Protein AF-A0A6C2C7T0-F1 (afdb_monomer_lite)

pLDDT: mean 90.07, std 8.07, range [54.25, 96.44]

Organism: NCBI:txid2508881

Sequence (78 aa):
MADKDDWVEELGKAHIKQQGVADFLGISKSQMTTLVNKMIIAEGKGATALDMKRWQTALDYVELKQAEVLKKKKLQEV

Radius of gyration: 13.47 Å; chains: 1; bounding box: 31×25×38 Å

Structure (mmCIF, N/CA/C/O backbone):
data_AF-A0A6C2C7T0-F1
#
_entry.id   AF-A0A6C2C7T0-F1
#
loop_
_atom_site.group_PDB
_atom_site.id
_atom_site.type_symbol
_atom_site.label_atom_id
_atom_site.label_alt_id
_atom_site.label_comp_id
_atom_site.label_asym_id
_atom_site.label_entity_id
_atom_site.label_seq_id
_atom_site.pdbx_PDB_ins_code
_atom_site.Cartn_x
_atom_site.Cartn_y
_atom_site.Cartn_z
_atom_site.occupancy
_atom_site.B_iso_or_equiv
_atom_site.auth_seq_id
_atom_site.auth_comp_id
_atom_site.auth_asym_id
_atom_site.auth_atom_id
_atom_site.pdbx_PDB_model_num
ATOM 1 N N . MET A 1 1 ? -0.970 11.366 -2.801 1.00 70.75 1 MET A N 1
ATOM 2 C CA . MET A 1 1 ? 0.303 10.815 -2.309 1.00 70.75 1 MET A CA 1
ATOM 3 C C . MET A 1 1 ? 1.396 11.233 -3.267 1.00 70.75 1 MET A C 1
ATOM 5 O O . MET A 1 1 ? 1.328 10.856 -4.432 1.00 70.75 1 MET A O 1
ATOM 9 N N . ALA A 1 2 ? 2.311 12.068 -2.791 1.00 67.12 2 ALA A N 1
ATOM 10 C CA . ALA A 1 2 ? 3.462 12.600 -3.507 1.00 67.12 2 ALA A CA 1
ATOM 11 C C . ALA A 1 2 ? 4.751 11.823 -3.187 1.00 67.12 2 ALA A C 1
ATOM 13 O O . ALA A 1 2 ? 5.645 11.766 -4.025 1.00 67.12 2 ALA A O 1
ATOM 14 N N . ASP A 1 3 ? 4.838 11.181 -2.017 1.00 81.19 3 ASP A N 1
ATOM 15 C CA . ASP A 1 3 ? 6.010 10.400 -1.618 1.00 81.19 3 ASP A CA 1
ATOM 16 C C . ASP A 1 3 ? 5.665 9.170 -0.751 1.00 81.19 3 ASP A C 1
ATOM 18 O O . ASP A 1 3 ? 4.507 8.774 -0.585 1.00 81.19 3 ASP A O 1
ATOM 22 N N . LYS A 1 4 ? 6.709 8.474 -0.281 1.00 80.75 4 LYS A N 1
ATOM 23 C CA . LYS A 1 4 ? 6.582 7.243 0.508 1.00 80.75 4 LYS A CA 1
ATOM 24 C C . LYS A 1 4 ? 6.091 7.514 1.931 1.00 80.75 4 LYS A C 1
ATOM 26 O O . LYS A 1 4 ? 5.492 6.614 2.524 1.00 80.75 4 LYS A O 1
ATOM 31 N N . ASP A 1 5 ? 6.344 8.701 2.465 1.00 86.25 5 ASP A N 1
ATOM 32 C CA . ASP A 1 5 ? 5.935 9.063 3.817 1.00 86.25 5 ASP A CA 1
ATOM 33 C C . ASP A 1 5 ? 4.425 9.305 3.851 1.00 86.25 5 ASP A C 1
ATOM 35 O O . ASP A 1 5 ? 3.764 8.779 4.748 1.00 86.25 5 ASP A O 1
ATOM 39 N N . ASP A 1 6 ? 3.858 9.909 2.799 1.00 87.25 6 ASP A N 1
ATOM 40 C CA . ASP A 1 6 ? 2.404 9.984 2.611 1.00 87.25 6 ASP A CA 1
ATOM 41 C C . ASP A 1 6 ? 1.756 8.591 2.664 1.00 87.25 6 ASP A C 1
ATOM 43 O O . ASP A 1 6 ? 0.747 8.381 3.331 1.00 87.25 6 ASP A O 1
ATOM 47 N N . TRP A 1 7 ? 2.344 7.593 1.993 1.00 90.44 7 TRP A N 1
ATOM 48 C CA . TRP A 1 7 ? 1.818 6.224 2.026 1.00 90.44 7 TRP A CA 1
ATOM 49 C C . TRP A 1 7 ? 1.829 5.629 3.436 1.00 90.44 7 TRP A C 1
ATOM 51 O O . TRP A 1 7 ? 0.877 4.958 3.840 1.00 90.44 7 TRP A O 1
ATOM 61 N N . VAL A 1 8 ? 2.889 5.872 4.206 1.00 90.62 8 VAL A N 1
ATOM 62 C CA . VAL A 1 8 ? 2.960 5.422 5.601 1.00 90.62 8 VAL A CA 1
ATOM 63 C C . VAL A 1 8 ? 1.924 6.149 6.460 1.00 90.62 8 VAL A C 1
ATOM 65 O O . VAL A 1 8 ? 1.292 5.509 7.304 1.00 90.62 8 VAL A O 1
ATOM 68 N N . GLU A 1 9 ? 1.702 7.443 6.230 1.00 93.00 9 GLU A N 1
ATOM 69 C CA . GLU A 1 9 ? 0.685 8.229 6.929 1.00 93.00 9 GLU A CA 1
ATOM 70 C C . GLU A 1 9 ? -0.731 7.706 6.647 1.00 93.00 9 GLU A C 1
ATOM 72 O O . GLU A 1 9 ? -1.504 7.483 7.583 1.00 93.00 9 GLU A O 1
ATOM 77 N N . GLU A 1 10 ? -1.061 7.426 5.384 1.00 92.75 10 GLU A N 1
ATOM 78 C CA . GLU A 1 10 ? -2.365 6.881 4.988 1.00 92.75 10 GLU A CA 1
ATOM 79 C C . GLU A 1 10 ? -2.632 5.503 5.616 1.00 92.75 10 GLU A C 1
ATOM 81 O O . GLU A 1 10 ? -3.740 5.226 6.091 1.00 92.75 10 GLU A O 1
ATOM 86 N N . LEU A 1 11 ? -1.606 4.653 5.706 1.00 93.50 11 LEU A N 1
ATOM 87 C CA . LEU A 1 11 ? -1.683 3.392 6.449 1.00 93.50 11 LEU A CA 1
ATOM 88 C C . LEU A 1 11 ? -1.886 3.616 7.955 1.00 93.50 11 LEU A C 1
ATOM 90 O O . LEU A 1 11 ? -2.646 2.882 8.594 1.00 93.50 11 LEU A O 1
ATOM 94 N N . GLY A 1 12 ? -1.240 4.643 8.511 1.00 92.69 12 GLY A N 1
ATOM 95 C CA . GLY A 1 12 ? -1.401 5.075 9.896 1.00 92.69 12 GLY A CA 1
ATOM 96 C C . GLY A 1 12 ? -2.836 5.497 10.207 1.00 92.69 12 GLY A C 1
ATOM 97 O O . GLY A 1 12 ? -3.422 4.971 11.152 1.00 92.69 12 GLY A O 1
ATOM 98 N N . LYS A 1 13 ? -3.441 6.351 9.371 1.00 92.38 13 LYS A N 1
ATOM 99 C CA . LYS A 1 13 ? -4.865 6.745 9.457 1.00 92.38 13 LYS A CA 1
ATOM 100 C C . LYS A 1 13 ? -5.798 5.534 9.407 1.00 92.38 13 LYS A C 1
ATOM 102 O O . LYS A 1 13 ? -6.819 5.495 10.088 1.00 92.38 13 LYS A O 1
ATOM 107 N N . ALA A 1 14 ? -5.424 4.528 8.623 1.00 92.56 14 ALA A N 1
ATOM 108 C CA . ALA A 1 14 ? -6.159 3.281 8.471 1.00 92.56 14 ALA A CA 1
ATOM 109 C C . ALA A 1 14 ? -5.893 2.257 9.596 1.00 92.56 14 ALA A C 1
ATOM 111 O O . ALA A 1 14 ? -6.515 1.195 9.607 1.00 92.56 14 ALA A O 1
ATOM 112 N N . HIS A 1 15 ? -4.979 2.543 10.534 1.00 93.50 15 HIS A N 1
ATOM 113 C CA . HIS A 1 15 ? -4.538 1.629 11.597 1.00 93.50 15 HIS A CA 1
ATOM 114 C C . HIS A 1 15 ? -4.066 0.256 11.070 1.00 93.50 15 HIS A C 1
ATOM 116 O O . HIS A 1 15 ? -4.207 -0.773 11.738 1.00 93.50 15 HIS A O 1
ATOM 122 N N . ILE A 1 16 ? -3.482 0.222 9.870 1.00 93.94 16 ILE A N 1
ATOM 123 C CA . ILE A 1 16 ? -2.959 -0.997 9.241 1.00 93.94 16 ILE A CA 1
ATOM 124 C C . ILE A 1 16 ? -1.479 -0.841 8.895 1.00 93.94 16 ILE A C 1
ATOM 126 O O . ILE A 1 16 ? -0.922 0.249 8.850 1.00 93.94 16 ILE A O 1
ATOM 130 N N . LYS A 1 17 ? -0.813 -1.971 8.658 1.00 94.06 17 LYS A N 1
ATOM 131 C CA . LYS A 1 17 ? 0.581 -2.017 8.197 1.00 94.06 17 LYS A CA 1
ATOM 132 C C . LYS A 1 17 ? 0.618 -2.366 6.715 1.00 94.06 17 LYS A C 1
ATOM 134 O O . LYS A 1 17 ? -0.270 -3.061 6.227 1.00 94.06 17 LYS A O 1
ATOM 139 N N . GLN A 1 18 ? 1.711 -2.020 6.034 1.00 92.75 18 GLN A N 1
ATOM 140 C CA . GLN A 1 18 ? 1.932 -2.401 4.631 1.00 92.75 18 GLN A CA 1
ATOM 141 C C . GLN A 1 18 ? 1.812 -3.919 4.405 1.00 92.75 18 GLN A C 1
ATOM 143 O O . GLN A 1 18 ? 1.334 -4.346 3.359 1.00 92.75 18 GLN A O 1
ATOM 148 N N . GLN A 1 19 ? 2.197 -4.734 5.397 1.00 93.31 19 GLN A N 1
ATOM 149 C CA . GLN A 1 19 ? 2.000 -6.186 5.345 1.00 93.31 19 GLN A CA 1
ATOM 150 C C . GLN A 1 19 ? 0.519 -6.564 5.211 1.00 93.31 19 GLN A C 1
ATOM 152 O O . GLN A 1 19 ? 0.197 -7.406 4.391 1.00 93.31 19 GLN A O 1
ATOM 157 N N . GLY A 1 20 ? -0.384 -5.899 5.936 1.00 93.88 20 GLY A N 1
ATOM 158 C CA . GLY A 1 20 ? -1.816 -6.194 5.861 1.00 93.88 20 GLY A CA 1
ATOM 159 C C . GLY A 1 20 ? -2.422 -5.872 4.493 1.00 93.88 20 GLY A C 1
ATOM 160 O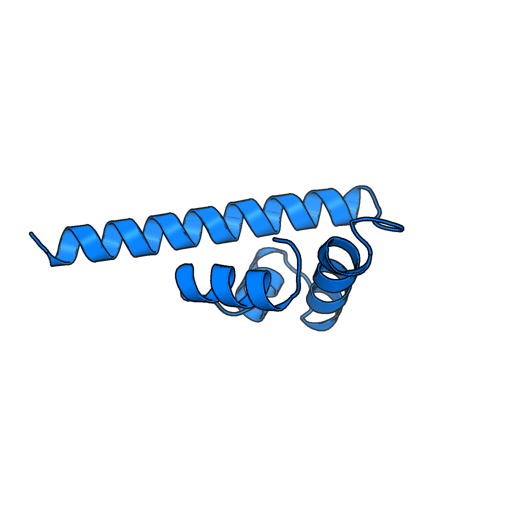 O . GLY A 1 20 ? -3.344 -6.552 4.058 1.00 93.88 20 GLY A O 1
ATOM 161 N N . VAL A 1 21 ? -1.878 -4.878 3.782 1.00 95.44 21 VAL A N 1
ATOM 162 C CA . VAL A 1 21 ? -2.262 -4.606 2.387 1.00 95.44 21 VAL A CA 1
ATOM 163 C C . VAL A 1 21 ? -1.719 -5.688 1.452 1.00 95.44 21 VAL A C 1
ATOM 165 O O . VAL A 1 21 ? -2.433 -6.148 0.567 1.00 95.44 21 VAL A O 1
ATOM 168 N N . ALA A 1 22 ? -0.475 -6.129 1.660 1.00 95.94 22 ALA A N 1
ATOM 169 C CA . ALA A 1 22 ? 0.115 -7.216 0.881 1.00 95.94 22 ALA A CA 1
ATOM 170 C C . ALA A 1 22 ? -0.687 -8.521 1.035 1.00 95.94 22 ALA A C 1
ATOM 172 O O . ALA A 1 22 ? -1.021 -9.153 0.034 1.00 95.94 22 ALA A O 1
ATOM 173 N N . ASP A 1 23 ? -1.062 -8.859 2.272 1.00 96.25 23 ASP A N 1
ATOM 174 C CA . ASP A 1 23 ? -1.876 -10.032 2.596 1.00 96.25 23 ASP A CA 1
ATOM 175 C C . ASP A 1 23 ? -3.261 -9.945 1.936 1.00 96.25 23 ASP A C 1
ATOM 177 O O . ASP A 1 23 ? -3.708 -10.912 1.323 1.00 96.25 23 ASP A O 1
ATOM 181 N N . PHE A 1 24 ? -3.911 -8.773 1.982 1.00 96.12 24 PHE A N 1
ATOM 182 C CA . PHE A 1 24 ? -5.198 -8.535 1.315 1.00 96.12 24 PHE A CA 1
ATOM 183 C C . PHE A 1 24 ? -5.122 -8.724 -0.207 1.00 96.12 24 PHE A C 1
ATOM 185 O O . PHE A 1 24 ? -6.013 -9.316 -0.813 1.00 96.12 24 PHE A O 1
ATOM 192 N N . LEU A 1 25 ? -4.038 -8.257 -0.828 1.00 94.75 25 LEU A N 1
ATOM 193 C CA . LEU A 1 25 ? -3.801 -8.413 -2.264 1.00 94.75 25 LEU A CA 1
ATOM 194 C C . LEU A 1 25 ? -3.301 -9.816 -2.652 1.00 94.75 25 LEU A C 1
ATOM 196 O O . LEU A 1 25 ? -3.150 -10.092 -3.845 1.00 94.75 25 LEU A O 1
ATOM 200 N N . GLY A 1 26 ? -3.010 -10.685 -1.679 1.00 96.44 26 GLY A N 1
ATOM 201 C CA . GLY A 1 26 ? -2.448 -12.016 -1.910 1.00 96.44 26 GLY A CA 1
ATOM 202 C C . GLY A 1 26 ? -1.033 -11.986 -2.496 1.00 96.44 26 GLY A C 1
ATOM 203 O O . GLY A 1 26 ? -0.678 -12.859 -3.289 1.00 96.44 26 GLY A O 1
ATOM 204 N N . ILE A 1 27 ? -0.233 -10.969 -2.159 1.00 95.88 27 ILE A N 1
ATOM 205 C CA . ILE A 1 27 ? 1.144 -10.798 -2.646 1.00 95.88 27 ILE A CA 1
ATOM 206 C C . ILE A 1 27 ? 2.145 -10.766 -1.491 1.00 95.88 27 ILE A C 1
ATOM 208 O O . ILE A 1 27 ? 1.807 -10.501 -0.340 1.00 95.88 27 ILE A O 1
ATOM 212 N N . SER A 1 28 ? 3.420 -11.001 -1.793 1.00 95.94 28 SER A N 1
ATOM 213 C CA . SER A 1 28 ? 4.471 -10.932 -0.781 1.00 95.94 28 SER A CA 1
ATOM 214 C C . SER A 1 28 ? 4.788 -9.488 -0.364 1.00 95.94 28 SER A C 1
ATOM 216 O O . SER A 1 28 ? 4.576 -8.523 -1.105 1.00 95.94 28 SER A O 1
ATOM 218 N N . LYS A 1 29 ? 5.418 -9.332 0.806 1.00 92.19 29 LYS A N 1
ATOM 219 C CA . LYS A 1 29 ? 5.932 -8.037 1.284 1.00 92.19 29 LYS A CA 1
ATOM 220 C C . LYS A 1 29 ? 6.891 -7.374 0.290 1.00 92.19 29 LYS A C 1
ATOM 222 O O . LYS A 1 29 ? 6.869 -6.150 0.125 1.00 92.19 29 LYS A O 1
ATOM 227 N N . SER A 1 30 ? 7.747 -8.169 -0.358 1.00 94.00 30 SER A N 1
ATOM 228 C CA . SER A 1 30 ? 8.698 -7.669 -1.354 1.00 94.00 30 SER A CA 1
ATOM 229 C C . SER A 1 30 ? 7.970 -7.167 -2.597 1.00 94.00 30 SER A C 1
ATOM 231 O O . SER A 1 30 ? 8.233 -6.049 -3.029 1.00 94.00 30 SER A O 1
ATOM 233 N N . GLN A 1 31 ? 6.984 -7.919 -3.096 1.00 94.19 31 GLN A N 1
ATOM 234 C CA . GLN A 1 31 ? 6.136 -7.496 -4.213 1.00 94.19 31 GLN A CA 1
ATOM 235 C C . GLN A 1 31 ? 5.364 -6.216 -3.890 1.00 94.19 31 GLN A C 1
ATOM 237 O O . GLN A 1 31 ? 5.314 -5.316 -4.724 1.00 94.19 31 GLN A O 1
ATOM 242 N N . MET A 1 32 ? 4.831 -6.091 -2.671 1.00 94.75 32 MET A N 1
ATOM 243 C CA . MET A 1 32 ? 4.166 -4.862 -2.236 1.00 94.75 32 MET A CA 1
ATOM 244 C C . MET A 1 32 ? 5.136 -3.677 -2.204 1.00 94.75 32 MET A C 1
ATOM 246 O O . MET A 1 32 ? 4.805 -2.593 -2.665 1.00 94.75 32 MET A O 1
ATOM 250 N N . THR A 1 33 ? 6.361 -3.879 -1.714 1.00 93.12 33 THR A N 1
ATOM 251 C CA . THR A 1 33 ? 7.390 -2.824 -1.700 1.00 93.12 33 THR A CA 1
ATOM 252 C C . THR A 1 33 ? 7.750 -2.378 -3.116 1.00 93.12 33 THR A C 1
ATOM 254 O O . THR A 1 33 ? 7.837 -1.183 -3.386 1.00 93.12 33 THR A O 1
ATOM 257 N N . THR A 1 34 ? 7.907 -3.325 -4.042 1.00 93.62 34 THR A N 1
ATOM 258 C CA . THR A 1 34 ? 8.131 -3.019 -5.457 1.00 93.62 34 THR A CA 1
ATOM 259 C C . THR A 1 34 ? 6.955 -2.256 -6.062 1.00 93.62 34 THR A C 1
ATOM 261 O O . THR A 1 34 ? 7.179 -1.301 -6.800 1.00 93.62 34 THR A O 1
ATOM 264 N N . LEU A 1 35 ? 5.718 -2.645 -5.743 1.00 93.69 35 LEU A N 1
ATOM 265 C CA . LEU A 1 35 ? 4.515 -1.970 -6.227 1.00 93.69 35 LEU A CA 1
ATOM 266 C C . LEU A 1 35 ? 4.449 -0.517 -5.737 1.00 93.69 35 LEU A C 1
ATOM 268 O O . LEU A 1 35 ? 4.281 0.383 -6.553 1.00 93.69 35 LEU A O 1
ATOM 272 N N . VAL A 1 36 ? 4.665 -0.287 -4.439 1.00 92.81 36 VAL A N 1
ATOM 273 C CA . VAL A 1 36 ? 4.713 1.059 -3.840 1.00 92.81 36 VAL A CA 1
ATOM 274 C C . VAL A 1 36 ? 5.776 1.915 -4.529 1.00 92.81 36 VAL A C 1
ATOM 276 O O . VAL A 1 36 ? 5.485 3.023 -4.967 1.00 92.81 36 VAL A O 1
ATOM 279 N N . ASN A 1 37 ? 6.991 1.388 -4.710 1.00 91.88 37 ASN A N 1
ATOM 280 C CA . ASN A 1 37 ? 8.064 2.125 -5.381 1.00 91.88 37 ASN A CA 1
ATOM 281 C C . ASN A 1 37 ? 7.707 2.474 -6.835 1.00 91.88 37 ASN A C 1
ATOM 283 O O . ASN A 1 37 ? 7.974 3.587 -7.277 1.00 91.88 37 ASN A O 1
ATOM 287 N N . LYS A 1 38 ? 7.087 1.552 -7.581 1.00 92.62 38 LYS A N 1
ATOM 288 C CA . LYS A 1 38 ? 6.649 1.815 -8.960 1.00 92.62 38 LYS A CA 1
ATOM 289 C C . LYS A 1 38 ? 5.590 2.914 -9.032 1.00 92.62 38 LYS A C 1
ATOM 291 O O . LYS A 1 38 ? 5.629 3.734 -9.940 1.00 92.62 38 LYS A O 1
ATOM 296 N N . MET A 1 39 ? 4.637 2.911 -8.108 1.00 92.62 39 MET A N 1
ATOM 297 C CA . MET A 1 39 ? 3.493 3.823 -8.168 1.00 92.62 39 MET A CA 1
ATOM 298 C C . MET A 1 39 ? 3.824 5.209 -7.632 1.00 92.62 39 MET A C 1
ATOM 300 O O . MET A 1 39 ? 3.370 6.195 -8.197 1.00 92.62 39 MET A O 1
ATOM 304 N N . ILE A 1 40 ? 4.642 5.277 -6.583 1.00 89.31 40 ILE A N 1
ATOM 305 C CA . ILE A 1 40 ? 4.989 6.529 -5.912 1.00 89.31 40 ILE A CA 1
ATOM 306 C C . ILE A 1 40 ? 6.271 7.119 -6.501 1.00 89.31 40 ILE A C 1
ATOM 308 O O . ILE A 1 40 ? 6.245 8.206 -7.056 1.00 89.31 40 ILE A O 1
ATOM 312 N N . ILE A 1 41 ? 7.392 6.391 -6.434 1.00 84.69 41 ILE A N 1
ATOM 313 C CA . ILE A 1 41 ? 8.708 6.933 -6.825 1.00 84.69 41 ILE A CA 1
ATOM 314 C C . ILE A 1 41 ? 8.824 7.050 -8.345 1.00 84.69 41 ILE A C 1
ATOM 316 O O . ILE A 1 41 ? 9.342 8.035 -8.858 1.00 84.69 41 ILE A O 1
ATOM 320 N N . ALA A 1 42 ? 8.370 6.030 -9.075 1.00 85.56 42 ALA A N 1
ATOM 321 C CA . ALA A 1 42 ? 8.413 6.046 -10.534 1.00 85.56 42 ALA A CA 1
ATOM 322 C C . ALA A 1 42 ? 7.158 6.671 -11.167 1.00 85.56 42 ALA A C 1
ATOM 324 O O . ALA A 1 42 ? 7.068 6.692 -12.393 1.00 85.56 42 ALA A O 1
ATOM 325 N N . GLU A 1 43 ? 6.202 7.165 -10.369 1.00 85.81 43 GLU A N 1
ATOM 326 C CA . GLU A 1 43 ? 4.955 7.789 -10.846 1.00 85.81 43 GLU A CA 1
ATOM 327 C C . GLU A 1 43 ? 4.192 6.909 -11.859 1.00 85.81 43 GLU A C 1
ATOM 329 O O . GLU A 1 43 ? 3.667 7.372 -12.871 1.00 85.81 43 GLU A O 1
ATOM 334 N N . GLY A 1 44 ? 4.201 5.590 -11.646 1.00 83.50 44 GLY A N 1
ATOM 335 C CA . GLY A 1 44 ? 3.580 4.617 -12.548 1.00 83.50 44 GLY A CA 1
ATOM 336 C C . GLY A 1 44 ? 4.399 4.284 -13.803 1.00 83.50 44 GLY A C 1
ATOM 337 O O . GLY A 1 44 ? 3.985 3.426 -14.588 1.00 83.50 44 GLY A O 1
ATOM 338 N N . LYS A 1 45 ? 5.584 4.876 -14.008 1.00 87.31 45 LYS A N 1
ATOM 339 C CA . LYS A 1 45 ? 6.472 4.510 -15.124 1.00 87.31 45 LYS A CA 1
ATOM 340 C C . LYS A 1 45 ? 6.958 3.069 -14.966 1.00 87.31 45 LYS A C 1
ATOM 342 O O . LYS A 1 45 ? 7.506 2.677 -13.938 1.00 87.31 45 LYS A O 1
ATOM 347 N N . GLY A 1 46 ? 6.748 2.264 -16.008 1.00 84.25 46 GLY A N 1
ATOM 348 C CA . GLY A 1 46 ? 7.080 0.835 -16.000 1.00 84.25 46 GLY A CA 1
ATOM 349 C C . GLY A 1 46 ? 6.115 -0.035 -15.185 1.00 84.25 46 GLY A C 1
ATOM 350 O O . GLY A 1 46 ? 6.371 -1.230 -15.010 1.00 84.25 46 GLY A O 1
ATOM 351 N N . ALA A 1 47 ? 5.008 0.528 -14.689 1.00 90.38 47 ALA A N 1
ATOM 352 C CA . ALA A 1 47 ? 3.927 -0.256 -14.118 1.00 90.38 47 ALA A CA 1
ATOM 353 C C . ALA A 1 47 ? 3.152 -0.979 -15.225 1.00 90.38 47 ALA A C 1
ATOM 355 O O . ALA A 1 47 ? 2.784 -0.399 -16.245 1.00 90.38 47 ALA A O 1
ATOM 356 N N . THR A 1 48 ? 2.883 -2.262 -15.008 1.00 93.19 48 THR A N 1
ATOM 357 C CA . THR A 1 48 ? 1.987 -3.026 -15.882 1.00 93.19 48 THR A CA 1
ATOM 358 C C . THR A 1 48 ? 0.524 -2.697 -15.573 1.00 93.19 48 THR A C 1
ATOM 360 O O . THR A 1 48 ? 0.206 -2.196 -14.494 1.00 93.19 48 THR A O 1
ATOM 363 N N . ALA A 1 49 ? -0.401 -3.056 -16.468 1.00 93.31 49 ALA A N 1
ATOM 364 C CA . ALA A 1 49 ? -1.837 -2.932 -16.191 1.00 93.31 49 ALA A CA 1
ATOM 365 C C . ALA A 1 49 ? -2.259 -3.697 -14.918 1.00 93.31 49 ALA A C 1
ATOM 367 O O . ALA A 1 49 ? -3.118 -3.243 -14.163 1.00 93.31 49 ALA A O 1
ATOM 368 N N . LEU A 1 50 ? -1.617 -4.840 -14.643 1.00 93.56 50 LEU A N 1
ATOM 369 C CA . LEU A 1 50 ? -1.834 -5.594 -13.410 1.00 93.56 50 LEU A CA 1
ATOM 370 C C . LEU A 1 50 ? -1.332 -4.833 -12.177 1.00 93.56 50 LEU A C 1
ATOM 372 O O . LEU A 1 50 ? -2.012 -4.840 -11.153 1.00 93.56 50 LEU A O 1
ATOM 376 N N . ASP A 1 51 ? -0.173 -4.176 -12.269 1.00 93.62 51 ASP A N 1
ATOM 377 C CA . ASP A 1 51 ? 0.344 -3.334 -11.188 1.00 93.62 51 ASP A CA 1
ATOM 378 C C . ASP A 1 51 ? -0.632 -2.183 -10.904 1.00 93.62 51 ASP A C 1
ATOM 380 O O . ASP A 1 51 ? -0.997 -1.976 -9.752 1.00 93.62 51 ASP A O 1
ATOM 384 N N . MET A 1 52 ? -1.122 -1.489 -11.938 1.00 93.69 52 MET A N 1
ATOM 385 C CA . MET A 1 52 ? -2.093 -0.394 -11.779 1.00 93.69 52 MET A CA 1
ATOM 386 C C . MET A 1 52 ? -3.387 -0.874 -11.119 1.00 93.69 52 MET A C 1
ATOM 388 O O . MET A 1 52 ? -3.872 -0.249 -10.180 1.00 93.69 52 MET A O 1
ATOM 392 N N . LYS A 1 53 ? -3.916 -2.025 -11.554 1.00 95.62 53 LYS A N 1
ATOM 393 C CA . LYS A 1 53 ? -5.110 -2.623 -10.947 1.00 95.62 5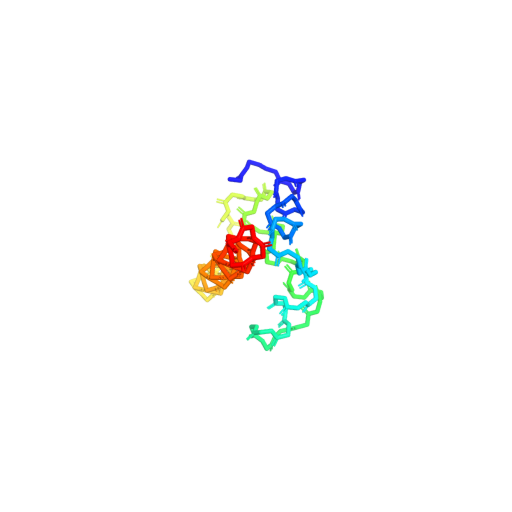3 LYS A CA 1
ATOM 394 C C . LYS A 1 53 ? -4.882 -2.962 -9.474 1.00 95.62 53 LYS A C 1
ATOM 396 O O . LYS A 1 53 ? -5.709 -2.623 -8.637 1.00 95.62 53 LYS A O 1
ATOM 401 N N . ARG A 1 54 ? -3.759 -3.614 -9.153 1.00 94.94 54 ARG A N 1
ATOM 402 C CA . ARG A 1 54 ? -3.395 -3.951 -7.767 1.00 94.94 54 ARG A CA 1
ATOM 403 C C . ARG A 1 54 ? -3.235 -2.707 -6.910 1.00 94.94 54 ARG A C 1
ATOM 405 O O . ARG A 1 54 ? -3.656 -2.72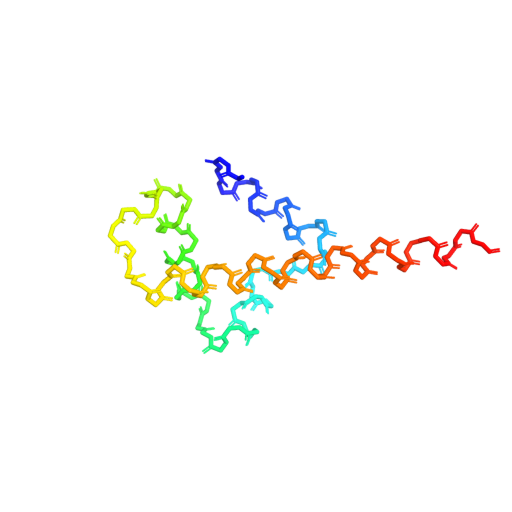3 -5.762 1.00 94.94 54 ARG A O 1
ATOM 412 N N . TRP A 1 55 ? -2.644 -1.654 -7.464 1.00 95.31 55 TRP A N 1
ATOM 413 C CA . TRP A 1 55 ? -2.491 -0.386 -6.771 1.00 95.31 55 TRP A CA 1
ATOM 414 C C . TRP A 1 55 ? -3.841 0.246 -6.465 1.00 95.31 55 TRP A C 1
ATOM 416 O O . TRP A 1 55 ? -4.093 0.557 -5.309 1.00 95.31 55 TRP A O 1
ATOM 426 N N . GLN A 1 56 ? -4.743 0.330 -7.444 1.00 95.50 56 GLN A N 1
ATOM 427 C CA . GLN A 1 56 ? -6.092 0.841 -7.204 1.00 95.50 56 GLN A CA 1
ATOM 428 C C . GLN A 1 56 ? -6.807 0.040 -6.110 1.00 95.50 56 GLN A C 1
ATOM 430 O O . GLN A 1 56 ? -7.294 0.612 -5.146 1.00 95.50 56 GLN A O 1
ATOM 435 N N . THR A 1 57 ? -6.769 -1.293 -6.187 1.00 96.25 57 THR A N 1
ATOM 436 C CA . THR A 1 57 ? -7.352 -2.157 -5.151 1.00 96.25 57 THR A CA 1
ATOM 437 C C . THR A 1 57 ? -6.700 -1.958 -3.774 1.00 96.25 57 THR A C 1
ATOM 439 O O . THR A 1 57 ? -7.374 -2.079 -2.752 1.00 96.25 57 THR A O 1
ATOM 442 N N . ALA A 1 58 ? -5.403 -1.638 -3.721 1.00 95.81 58 ALA A N 1
ATOM 443 C CA . ALA A 1 58 ? -4.717 -1.282 -2.482 1.00 95.81 58 ALA A CA 1
ATOM 444 C C . ALA A 1 58 ? -5.271 0.021 -1.889 1.00 95.81 58 ALA A C 1
ATOM 446 O O . ALA A 1 58 ? -5.521 0.076 -0.688 1.00 95.81 58 ALA A O 1
ATOM 447 N N . LEU A 1 59 ? -5.470 1.046 -2.726 1.00 95.19 59 LEU A N 1
ATOM 448 C CA . LEU A 1 59 ? -6.027 2.338 -2.318 1.00 95.19 59 LEU A CA 1
ATOM 449 C C . LEU A 1 59 ? -7.451 2.183 -1.787 1.00 95.19 59 LEU A C 1
ATOM 451 O O . LEU A 1 59 ? -7.726 2.627 -0.675 1.00 95.19 59 LEU A O 1
ATOM 455 N N . ASP A 1 60 ? -8.306 1.472 -2.524 1.00 95.94 60 ASP A N 1
ATOM 456 C CA . ASP A 1 60 ? -9.697 1.222 -2.132 1.00 95.94 60 ASP A CA 1
ATOM 457 C C . ASP A 1 60 ? -9.766 0.516 -0.763 1.00 95.94 60 ASP A C 1
ATOM 459 O O . ASP A 1 60 ? -10.599 0.828 0.089 1.00 95.94 60 ASP A O 1
ATOM 463 N N . TYR A 1 61 ? -8.854 -0.432 -0.517 1.00 95.75 61 TYR A N 1
ATOM 464 C CA . TYR A 1 61 ? -8.759 -1.126 0.766 1.00 95.75 61 TYR A CA 1
ATOM 465 C C . TYR A 1 61 ? -8.314 -0.210 1.910 1.00 95.75 61 TYR A C 1
ATOM 467 O O . TYR A 1 61 ? -8.868 -0.283 3.009 1.00 95.75 61 TYR A O 1
ATOM 475 N N . VAL A 1 62 ? -7.320 0.650 1.671 1.00 95.38 62 VAL A N 1
ATOM 476 C CA . VAL A 1 62 ? -6.863 1.630 2.666 1.00 95.38 62 VAL A CA 1
ATOM 477 C C . VAL A 1 62 ? -7.998 2.593 3.009 1.00 95.38 62 VAL A C 1
ATOM 479 O O . VAL A 1 62 ? -8.288 2.774 4.190 1.00 95.38 62 VAL A O 1
ATOM 482 N N . GLU A 1 63 ? -8.692 3.135 2.009 1.00 95.06 63 GLU A N 1
ATOM 483 C CA . GLU A 1 63 ? -9.823 4.049 2.200 1.00 95.06 63 GLU A CA 1
ATOM 484 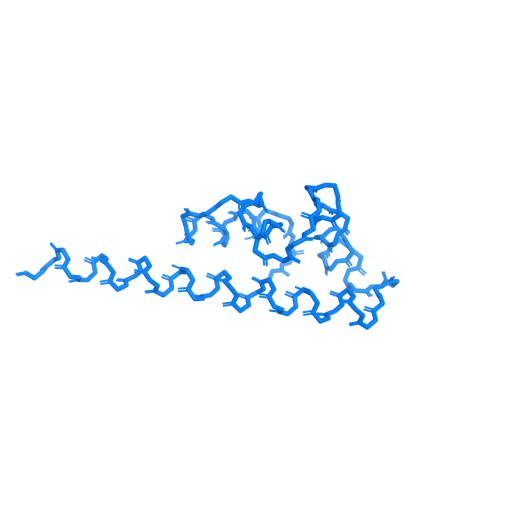C C . GLU A 1 63 ? -10.953 3.396 3.009 1.00 95.06 63 GLU A C 1
ATOM 486 O O . GLU A 1 63 ? -11.435 3.965 3.993 1.00 95.06 63 GLU A O 1
ATOM 491 N N . LEU A 1 64 ? -11.313 2.152 2.673 1.00 95.31 64 LEU A N 1
ATOM 492 C CA . LEU A 1 64 ? -12.286 1.374 3.438 1.00 95.31 64 LEU A CA 1
ATOM 493 C C . LEU A 1 64 ? -11.876 1.260 4.915 1.00 95.31 64 LEU A C 1
ATOM 495 O O . LEU A 1 64 ? -12.700 1.449 5.814 1.00 95.31 64 LEU A O 1
ATOM 499 N N . LYS A 1 65 ? -10.596 0.980 5.186 1.00 94.25 65 LYS A N 1
ATOM 500 C CA . LYS A 1 65 ? -10.082 0.847 6.555 1.00 94.25 65 LYS A CA 1
ATOM 501 C C . LYS A 1 65 ? -10.068 2.172 7.309 1.00 94.25 65 LYS A C 1
ATOM 503 O O . LYS A 1 65 ? -10.438 2.192 8.482 1.00 94.25 65 LYS A O 1
ATOM 508 N N . GLN A 1 66 ? -9.740 3.282 6.654 1.00 93.81 66 GLN A N 1
ATOM 509 C CA . GLN A 1 66 ? -9.860 4.613 7.258 1.00 93.81 66 GLN A CA 1
ATOM 510 C C . GLN A 1 66 ? -11.310 4.934 7.630 1.00 93.81 66 GLN A C 1
ATOM 512 O O . GLN A 1 66 ? -11.579 5.389 8.744 1.00 93.81 66 GLN A O 1
ATOM 517 N N . ALA A 1 67 ? -12.264 4.635 6.744 1.00 93.88 67 ALA A N 1
ATOM 518 C CA . ALA A 1 67 ? -13.684 4.836 7.014 1.00 93.88 67 ALA A CA 1
ATOM 519 C C . ALA A 1 67 ? -14.176 3.991 8.205 1.00 93.88 67 ALA A C 1
ATOM 521 O O . ALA A 1 67 ? -14.931 4.484 9.048 1.00 93.88 67 ALA A O 1
ATOM 522 N N . GLU A 1 68 ? -13.717 2.739 8.329 1.00 93.06 68 GLU A N 1
ATOM 523 C CA . GLU A 1 68 ? -13.997 1.888 9.493 1.00 93.06 68 GLU A CA 1
ATOM 524 C C . GLU A 1 68 ? -13.455 2.493 10.799 1.00 93.06 68 GLU A C 1
ATOM 526 O O . GLU A 1 68 ? -14.163 2.497 11.810 1.00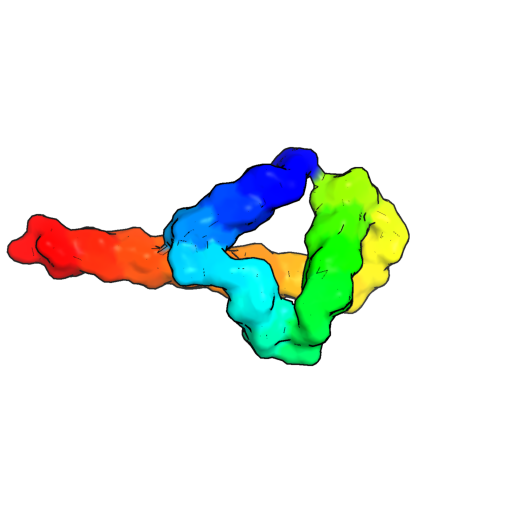 93.06 68 GLU A O 1
ATOM 531 N N . VAL A 1 69 ? -12.223 3.015 10.790 1.00 92.31 69 VAL A N 1
ATOM 532 C CA . VAL A 1 69 ? -11.609 3.675 11.956 1.00 92.31 69 VAL A CA 1
ATOM 533 C C . VAL A 1 69 ? -12.404 4.920 12.352 1.00 92.31 69 VAL A C 1
ATOM 535 O O . VAL A 1 69 ? -12.777 5.067 13.519 1.00 92.31 69 VAL A O 1
ATOM 538 N N . LEU A 1 70 ? -12.746 5.776 11.386 1.00 90.75 70 LEU A N 1
ATOM 539 C CA . LEU A 1 70 ? -13.549 6.980 11.621 1.00 90.75 70 LEU A CA 1
ATOM 540 C C . LEU A 1 70 ? -14.933 6.647 12.185 1.00 90.75 70 LEU A C 1
ATOM 542 O O . LEU A 1 70 ? -15.393 7.295 13.127 1.00 90.75 70 LEU A O 1
ATOM 546 N N . LYS A 1 71 ? -15.597 5.619 11.644 1.00 91.00 71 LYS A N 1
ATOM 547 C CA . LYS A 1 71 ? -16.904 5.168 12.136 1.00 91.00 71 LYS A CA 1
ATOM 548 C C . LYS A 1 71 ? -16.816 4.651 13.572 1.00 91.00 71 LYS A C 1
ATOM 550 O O . LYS A 1 71 ? -17.669 4.995 14.385 1.00 91.00 71 LYS A O 1
ATOM 555 N N . LYS A 1 72 ? -15.788 3.861 13.898 1.00 86.12 72 LYS A N 1
ATOM 556 C CA . LYS A 1 72 ? -15.561 3.361 15.264 1.00 86.12 72 LYS A CA 1
ATOM 557 C C . LYS A 1 72 ? -15.328 4.496 16.256 1.00 86.12 72 LYS A C 1
ATOM 559 O O . LYS A 1 72 ? -15.912 4.460 17.331 1.00 86.12 72 LYS A O 1
ATOM 564 N N . LYS A 1 73 ? -14.544 5.511 15.881 1.00 79.81 73 LYS A N 1
ATOM 565 C CA . LYS A 1 73 ? -14.302 6.684 16.731 1.00 79.81 73 LYS A CA 1
ATOM 566 C C . LYS A 1 73 ? -15.600 7.437 17.043 1.00 79.81 73 LYS A C 1
ATOM 568 O O . LYS A 1 73 ? -15.888 7.681 18.205 1.00 79.81 73 LYS A O 1
ATOM 573 N N . LYS A 1 74 ? -16.431 7.702 16.027 1.00 77.94 74 LYS A N 1
ATOM 574 C CA . LYS A 1 74 ? -17.735 8.369 16.210 1.00 77.94 74 LYS A CA 1
ATOM 575 C C . LYS A 1 74 ? -18.689 7.598 17.127 1.00 77.94 74 LYS A C 1
ATOM 577 O O . LYS A 1 74 ? -19.453 8.215 17.848 1.00 77.94 74 LYS A O 1
ATOM 582 N N . LEU A 1 75 ? -18.657 6.265 17.096 1.00 76.19 75 LEU A N 1
ATOM 583 C CA . LEU A 1 75 ? -19.503 5.425 17.954 1.00 76.19 75 LEU A CA 1
ATOM 584 C C . LEU A 1 75 ? -19.046 5.387 19.420 1.00 76.19 75 LEU A C 1
ATOM 586 O O . LEU A 1 75 ? -19.827 4.977 20.265 1.00 76.19 75 LEU A O 1
ATOM 590 N N . GLN A 1 76 ? -17.799 5.763 19.720 1.00 68.38 76 GLN A N 1
ATOM 591 C CA . GLN A 1 76 ? -17.274 5.824 21.091 1.00 68.38 76 GLN A CA 1
ATOM 592 C C . GLN A 1 76 ? -17.497 7.189 21.760 1.00 68.38 76 GLN A C 1
ATOM 594 O O . GLN A 1 76 ? -17.291 7.315 22.962 1.00 68.38 76 GLN A O 1
ATOM 599 N N . GLU A 1 77 ? -17.889 8.203 20.986 1.00 64.75 77 GLU A N 1
ATOM 600 C CA . GLU A 1 77 ? -18.141 9.574 21.450 1.00 64.75 77 GLU A CA 1
ATOM 601 C C . GLU A 1 77 ? -19.639 9.851 21.727 1.00 64.75 77 GLU A C 1
ATOM 603 O O . GLU A 1 77 ? -19.984 10.969 22.107 1.00 64.75 77 GLU A O 1
ATOM 608 N N . VAL A 1 78 ? -20.517 8.851 21.541 1.00 54.25 78 VAL A N 1
ATOM 609 C CA . VAL A 1 78 ? -21.979 8.892 21.779 1.00 54.25 78 VAL A CA 1
ATOM 610 C C . VAL A 1 78 ? -22.329 8.051 22.998 1.00 54.25 78 VAL A C 1
ATOM 612 O O . VAL A 1 78 ? -23.157 8.522 23.807 1.00 54.25 78 VAL A O 1
#

Secondary structure (DSSP, 8-state):
--SHHHHHHHHHHTT--HHHHHHHTT--HHHHHHHHIIIIISTTTT--HHHHHHHHHHHHHHHHHHHHHHHHHHHH--

Foldseek 3Di:
DQAPVVVVVLCVLLVHDLCVLCVVLVHDSVVSVVLRCCCHVVVVVVPDPVSVVSVVVSVVVSVVSSVVVVVVVVVVVD

=== Feature glossary ===
The record interleaves many kinds of information about one protein. Here is each kind framed as the question it answers.

Q: What does the local fold look like, residue by residue?
A: A 3Di character summarizes, for each residue, the relative orientation of the Cα frame of its nearest spatial neighbor. Because it encodes fold topology rather than chemistry, 3Di alignments detect remote structural similarity that sequence alignment misses.

Q: Which residues are in helices, strands, or loops?
A: Secondary structure is the local, repeating backbone conformation. DSSP classifies it into eight states by reading the hydrogen-bond network: three helix types (H, G, I), two β types (E, B), two non-regular types (T, S), and unstructured coil (-).

Q: How big and how compact is the whole molecule?
A: Three whole-structure scalars: the radius of gyration (RMS distance of Cα from centroid, in Å), the count of Cα–Cα contacts (pairs closer than 8 Å and separated by more than four residues in sequence — i.e. tertiary, not local, contacts), and the bounding-box dimensions. Together they distinguish compact globular folds from extended fibres or disordered chains.

Q: How confident is the AlphaFold model at each residue?
A: For AlphaFold models, th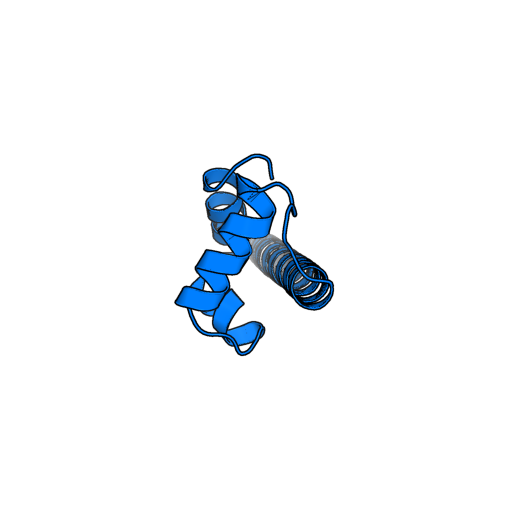e B-factor field carries pLDDT — the model's own estimate of local accuracy on a 0–100 scale. Regions with pLDDT<50 should be treated as essentially unmodeled; they often correspond to intrinsically disordered segments.

Q: What family and function is it annotated with?
A: Functional annotations link the protein to curated databases. InterPro entries identify conserved domains and families by matching the sequence against member-database signatures (Pfam, PROSITE, CDD, …). Gene Ontology (GO) terms describe molecular function, biological process, and cellular component in a controlled vocabulary. CATH places the structure in a hierarchical fold classification (Class/Architecture/Topology/Homologous-superfamily). The organism is the source species.

Q: What known structures does this most resemble?
A: Nearest PDB neighbors are the top structural matches found by Foldseek when searching this structure against the entire Protein Data Bank. Each hit reports a TM-score (0 to 1; >0.5 almost always implies the same fold) and an E-value. These are *structural* homologs — they may share no detectable sequence similarity.

Q: Which residues are buried vs exposed?
A: Solvent-accessible surface area (SASA) is the area in Å² traced out by the centre of a 1.4 Å probe sphere (a water molecule) rolled over the protein's van der Waals surface (Shrake–Rupley / Lee–Richards construction). Buried residues have near-zero SASA; fully exposed residues can exceed 200 Å². The total SASA scales roughly with the number of surface residues.

Q: What are the backbone torsion angles?
A: φ (phi) and ψ (psi) are the two rotatable backbone dihedrals per residue: φ is the C(i-1)–N–Cα–C torsion, ψ is the N–Cα–C–N(i+1) torsion, both in degrees on (−180°, 180°]. α-helical residues cluster near (−60°, −45°); β-strand residues near (−120°, +130°). A Ramachandran plot is simply a scatter of (φ, ψ) for every residue.

Q: Are the domains correctly placed relative to each other?
A: Predicted aligned error is AlphaFold's pairwise confidence. Unlike pLDDT (per-residue), PAE is per-residue-pair and captures whether two parts of the structure are correctly placed relative to each other. Units are ångströms of expected positional error.

Q: What if only a Cα trace is available?
A: P-SEA three-state annotation labels each residue as helix, strand, or coil based purely on the geometry of the Cα trace. It serves as a fallback when the full backbone (and thus DSSP) is unavailable.

Q: What is the amino-acid chain?
A: This is the polypeptide sequence — one letter per residue, N-terminus first. Length ranges from a few dozen residues for small domains to over a thousand for large multi-domain proteins.

Q: What do the rendered images show?
A: The six renders are orthographic views along the three Cartesian axes in both directions. Representation (cartoon, sticks, or surface) and color scheme (sequence-rainbow or by-chain) vary across proteins so the training set covers all the common visualization conventions.

Q: What do the diagnostic plots show?
A: Plot images: a contact map (which residues are close in 3D, as an N×N binary image), a Ramachandran scatter (backbone torsion angles, revealing secondary-structure composition at a glance), and — for AlphaFold structures — a PAE heatmap (pairwise prediction confidence).

Q: How mobile is each atom in the crystal?
A: B-factor (Debye–Waller factor) reflects atomic displacement in the crystal lattice. It is an experimental observable (units Å²), not a prediction; low values mean the atom is pinned down, high values mean it moves or is heterogeneous across the crystal.

Q: Where is each backbone atom in 3D?
A: The mmCIF table is the protein's shape written out atom by atom. For each backbone N, Cα, C, and carbonyl O, it records an (x, y, z) coordinate triple in Å plus the residue type, chain letter, and residue number.